Protein AF-A0A1E2SMH6-F1 (afdb_monomer_lite)

Radius of gyration: 18.14 Å; chains: 1; bounding box: 52×34×49 Å

Foldseek 3Di:
DPPPDLLVVLLCQQQAKDWDWDFDADPVRHTDDTDIDTGGGLLVVLVCLLPPDPDDDDDDPDDPVLSVQLSVLSVVLNVQQQVVLQVLCVVLVHHDDSGNNVSNVNSVVSLVVDPPHDCPVVSVLSVLSSVLSVVSVVVSVDDPDDDRPRSDRPHDDDD

Secondary structure (DSSP, 8-state):
-----HHHHHHHHHHS-EEEEEEEE-TTS-EEEEEEEEEPPHHHHHHHHHS--S---------HHHHHHHHHHHHHHHHHHHHHHHHHHHHTT----S-HHHHHHHHHHHHTT-TT---HHHHHHHHHHHHHHHHHHHHHHH--SS------PPP----

Organism: Leifsonia xyli subsp. xyli (NCBI:txid59736)

pLDDT: mean 74.11, std 18.6, range [33.12, 96.44]

Structure (mmCIF, N/CA/C/O backbone):
data_AF-A0A1E2SMH6-F1
#
_entry.id   AF-A0A1E2SMH6-F1
#
loop_
_atom_site.group_PDB
_atom_site.id
_atom_site.type_symbol
_atom_site.label_atom_id
_atom_site.label_alt_id
_atom_site.label_comp_id
_atom_site.label_asym_id
_atom_site.label_entity_id
_atom_site.label_seq_id
_atom_site.pdbx_PDB_ins_code
_atom_site.Cartn_x
_atom_site.Cartn_y
_atom_site.Cartn_z
_atom_site.occupancy
_atom_site.B_iso_or_equiv
_atom_site.auth_seq_id
_atom_site.auth_comp_id
_a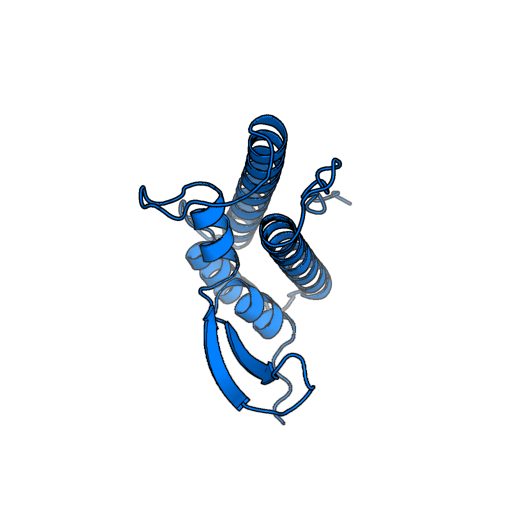tom_site.auth_asym_id
_atom_site.auth_atom_id
_atom_site.pdbx_PDB_model_num
ATOM 1 N N . MET A 1 1 ? -14.191 -18.943 -13.166 1.00 36.69 1 MET A N 1
ATOM 2 C CA . MET A 1 1 ? -13.639 -17.959 -12.214 1.00 36.69 1 MET A CA 1
ATOM 3 C C . MET A 1 1 ? -12.310 -17.543 -12.802 1.00 36.69 1 MET A C 1
ATOM 5 O O . MET A 1 1 ? -11.471 -18.412 -12.974 1.00 36.69 1 MET A O 1
ATOM 9 N N . THR A 1 2 ? -12.174 -16.308 -13.279 1.00 45.12 2 THR A N 1
ATOM 10 C CA . THR A 1 2 ? -10.888 -15.822 -13.796 1.00 45.12 2 THR A CA 1
ATOM 11 C C . THR A 1 2 ? -9.926 -15.768 -12.621 1.00 45.12 2 THR A C 1
ATOM 13 O O . THR A 1 2 ? -10.195 -15.057 -11.656 1.00 45.12 2 THR A O 1
ATOM 16 N N . GLU A 1 3 ? -8.883 -16.589 -12.664 1.00 55.09 3 GLU A N 1
ATOM 17 C CA . GLU A 1 3 ? -7.825 -16.603 -11.662 1.00 55.09 3 GLU A CA 1
ATOM 18 C C . GLU A 1 3 ? -7.140 -15.232 -11.716 1.00 55.09 3 GLU A C 1
ATOM 20 O O . GLU A 1 3 ? -6.476 -14.891 -12.693 1.00 55.09 3 GLU A O 1
ATOM 25 N N . THR A 1 4 ? -7.446 -14.370 -10.747 1.00 74.00 4 THR A N 1
ATOM 26 C CA . THR A 1 4 ? -6.831 -13.046 -10.649 1.00 74.00 4 THR A CA 1
ATOM 27 C C . THR A 1 4 ? -5.341 -13.241 -10.402 1.00 74.00 4 THR A C 1
ATOM 29 O O . THR A 1 4 ? -4.978 -13.979 -9.488 1.00 74.00 4 THR A O 1
ATOM 32 N N . ASP A 1 5 ? -4.501 -12.573 -11.197 1.00 88.00 5 ASP A N 1
ATOM 33 C CA . ASP A 1 5 ? -3.047 -12.534 -11.009 1.00 88.00 5 ASP A CA 1
ATOM 34 C C . ASP A 1 5 ? -2.717 -12.307 -9.511 1.00 88.00 5 ASP A C 1
ATOM 36 O O . ASP A 1 5 ? -3.256 -11.371 -8.899 1.00 88.00 5 ASP A O 1
ATOM 40 N N . PRO A 1 6 ? -1.905 -13.181 -8.883 1.00 88.62 6 PRO A N 1
ATOM 41 C CA . PRO A 1 6 ? -1.713 -13.186 -7.433 1.00 88.62 6 PRO A CA 1
ATOM 42 C C . PRO A 1 6 ? -1.066 -11.894 -6.925 1.00 88.62 6 PRO A C 1
ATOM 44 O O . PRO A 1 6 ? -1.400 -11.422 -5.833 1.00 88.62 6 PRO A O 1
ATOM 47 N N . LEU A 1 7 ? -0.193 -11.277 -7.726 1.00 89.75 7 LEU A N 1
ATOM 48 C CA . LEU A 1 7 ? 0.412 -9.992 -7.406 1.00 89.75 7 LEU A CA 1
ATOM 49 C C . LEU A 1 7 ? -0.636 -8.882 -7.429 1.00 89.75 7 LEU A C 1
ATOM 51 O O . LEU A 1 7 ? -0.707 -8.081 -6.491 1.00 89.75 7 LEU A O 1
ATOM 55 N N . LEU A 1 8 ? -1.492 -8.858 -8.453 1.00 90.00 8 LEU A N 1
ATOM 56 C CA . LEU A 1 8 ? -2.585 -7.893 -8.519 1.00 90.00 8 LEU A CA 1
ATOM 57 C C . LEU A 1 8 ? -3.529 -8.049 -7.319 1.00 90.00 8 LEU A C 1
ATOM 59 O O . LEU A 1 8 ? -3.847 -7.057 -6.667 1.00 90.00 8 LEU A O 1
ATOM 63 N N . ALA A 1 9 ? -3.912 -9.276 -6.957 1.00 89.75 9 ALA A N 1
ATOM 64 C CA . ALA A 1 9 ? -4.752 -9.533 -5.786 1.00 89.75 9 ALA A CA 1
ATOM 65 C C . ALA A 1 9 ? -4.111 -9.031 -4.471 1.00 89.75 9 ALA A C 1
ATOM 67 O O . ALA A 1 9 ? -4.789 -8.440 -3.618 1.00 89.75 9 ALA A O 1
ATOM 68 N N . ALA A 1 10 ? -2.796 -9.208 -4.311 1.00 90.31 10 ALA A N 1
ATOM 69 C CA . ALA A 1 10 ? -2.055 -8.721 -3.149 1.00 90.31 10 ALA A CA 1
ATOM 70 C C . ALA A 1 10 ? -1.985 -7.180 -3.101 1.00 90.31 10 ALA A C 1
ATOM 72 O O . ALA A 1 10 ? -2.187 -6.581 -2.040 1.00 90.31 10 ALA A O 1
ATOM 73 N N . ILE A 1 11 ? -1.772 -6.520 -4.244 1.00 91.50 11 ILE A N 1
ATOM 74 C CA . ILE A 1 11 ? -1.790 -5.051 -4.351 1.00 91.50 11 ILE A CA 1
ATOM 75 C C . ILE A 1 11 ? -3.183 -4.507 -4.038 1.00 91.50 11 ILE A C 1
ATOM 77 O O . ILE A 1 11 ? -3.325 -3.546 -3.275 1.00 91.50 11 ILE A O 1
ATOM 81 N N . GLU A 1 12 ? -4.225 -5.116 -4.599 1.00 89.81 12 GLU A N 1
ATOM 82 C CA . GLU A 1 12 ? -5.612 -4.712 -4.381 1.00 89.81 12 GLU A CA 1
ATOM 83 C C . GLU A 1 12 ? -6.002 -4.807 -2.908 1.00 89.81 12 GLU A C 1
ATOM 85 O O . GLU A 1 12 ? -6.613 -3.881 -2.380 1.00 89.81 12 GLU A O 1
ATOM 90 N N . THR A 1 13 ? -5.546 -5.849 -2.212 1.00 88.44 13 THR A N 1
ATOM 91 C CA . THR A 1 13 ? -5.757 -6.010 -0.766 1.00 88.44 13 THR A CA 1
ATOM 92 C C . THR A 1 13 ? -5.256 -4.805 0.045 1.00 88.44 13 THR A C 1
ATOM 94 O O . THR A 1 13 ? -5.842 -4.457 1.070 1.00 88.44 13 THR A O 1
ATOM 97 N N . LEU A 1 14 ? -4.179 -4.149 -0.398 1.00 87.88 14 LEU A N 1
ATOM 98 C CA . LEU A 1 14 ? -3.581 -3.000 0.289 1.00 87.88 14 LEU A CA 1
ATOM 99 C C . LEU A 1 14 ? -4.128 -1.643 -0.180 1.00 87.88 14 LEU A C 1
ATOM 101 O O . LEU A 1 14 ? -4.066 -0.662 0.572 1.00 87.88 14 LEU A O 1
ATOM 105 N N . THR A 1 15 ? -4.635 -1.569 -1.413 1.00 88.38 15 THR A N 1
ATOM 106 C CA . THR A 1 15 ? -4.931 -0.306 -2.114 1.00 88.38 15 THR A CA 1
ATOM 107 C C . THR A 1 15 ? -6.411 -0.054 -2.367 1.00 88.38 15 THR A C 1
ATOM 109 O O . THR A 1 15 ? -6.787 1.109 -2.531 1.00 88.38 15 THR A O 1
ATOM 112 N N . LYS A 1 16 ? -7.252 -1.092 -2.368 1.00 84.50 16 LYS A N 1
ATOM 113 C CA . LYS A 1 16 ? -8.700 -0.972 -2.557 1.00 84.50 16 LYS A CA 1
ATOM 114 C C . LYS A 1 16 ? -9.446 -0.992 -1.219 1.00 84.50 16 LYS A C 1
ATOM 116 O O . LYS A 1 16 ? -8.957 -1.582 -0.253 1.00 84.50 16 LYS A O 1
ATOM 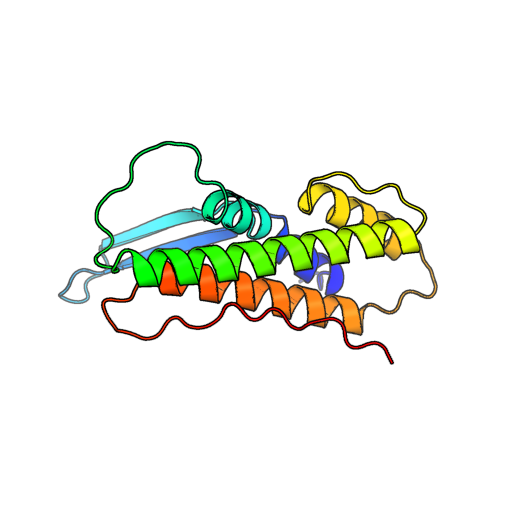121 N N . PRO A 1 17 ? -10.612 -0.327 -1.140 1.00 79.12 17 PRO A N 1
ATOM 122 C CA . PRO A 1 17 ? -11.509 -0.488 -0.007 1.00 79.12 17 PRO A CA 1
ATOM 123 C C . PRO A 1 17 ? -12.006 -1.937 0.080 1.00 79.12 17 PRO A C 1
ATOM 125 O O . PRO A 1 17 ? -12.169 -2.611 -0.940 1.00 79.12 17 PRO A O 1
ATOM 128 N N . VAL A 1 18 ? -12.233 -2.409 1.304 1.00 75.81 18 VAL A N 1
ATOM 129 C CA . VAL A 1 18 ? -12.757 -3.752 1.588 1.00 75.81 18 VAL A CA 1
ATOM 130 C C . VAL A 1 18 ? -14.194 -3.609 2.061 1.00 75.81 18 VAL A C 1
ATOM 132 O O . VAL A 1 18 ? -14.477 -2.796 2.936 1.00 75.81 18 VAL A O 1
ATOM 135 N N . VAL A 1 19 ? -15.099 -4.393 1.484 1.00 72.19 19 VAL A N 1
ATOM 136 C CA . VAL A 1 19 ? -16.505 -4.427 1.888 1.00 72.19 19 VAL A CA 1
ATOM 137 C C . VAL A 1 19 ? -16.729 -5.671 2.737 1.00 72.19 19 VAL A C 1
ATOM 139 O O . VAL A 1 19 ? -16.614 -6.785 2.230 1.00 72.19 19 VAL A O 1
ATOM 142 N N . ASP A 1 20 ? -17.062 -5.477 4.010 1.00 66.81 20 ASP A N 1
ATOM 143 C CA . ASP A 1 20 ? -17.375 -6.553 4.946 1.00 66.81 20 ASP A CA 1
ATOM 144 C C . ASP A 1 20 ? -18.879 -6.610 5.227 1.00 66.81 20 ASP A C 1
ATOM 146 O O . ASP A 1 20 ? -19.553 -5.592 5.403 1.00 66.81 20 ASP A O 1
ATOM 150 N N . HIS A 1 21 ? -19.423 -7.823 5.302 1.00 68.56 21 HIS A N 1
ATOM 151 C CA . HIS A 1 21 ? -20.810 -8.057 5.698 1.00 68.56 21 HIS A CA 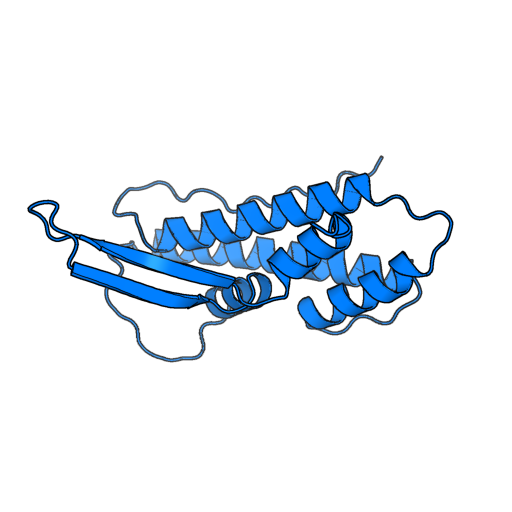1
ATOM 152 C C . HIS A 1 21 ? -20.849 -8.550 7.143 1.00 68.56 21 HIS A C 1
ATOM 154 O O . HIS A 1 21 ? -20.640 -9.729 7.430 1.00 68.56 21 HIS A O 1
ATOM 160 N N . ILE A 1 22 ? -21.134 -7.639 8.068 1.00 69.12 22 ILE A N 1
ATOM 161 C CA . ILE A 1 22 ? -21.223 -7.944 9.491 1.00 69.12 22 ILE A CA 1
ATOM 162 C C . ILE A 1 22 ? -22.636 -8.417 9.792 1.00 69.12 22 ILE A C 1
ATOM 164 O O . ILE A 1 22 ? -23.610 -7.667 9.706 1.00 69.12 22 ILE A O 1
ATOM 168 N N . ALA A 1 23 ? -22.753 -9.685 10.156 1.00 68.62 23 ALA A N 1
ATOM 169 C CA . ALA A 1 23 ? -24.029 -10.276 10.495 1.00 68.62 23 ALA A CA 1
ATOM 170 C C . ALA A 1 23 ? -24.290 -10.115 12.003 1.00 68.62 23 ALA A C 1
ATOM 172 O O . ALA A 1 23 ? -23.617 -10.715 12.839 1.00 68.62 23 ALA A O 1
ATOM 173 N N . GLN A 1 24 ? -25.260 -9.270 12.354 1.00 62.22 24 GLN A N 1
ATOM 174 C CA . GLN A 1 24 ? -25.592 -8.959 13.740 1.00 62.22 24 GLN A CA 1
ATOM 175 C C . GLN A 1 24 ? -26.515 -10.038 14.318 1.00 62.22 24 GLN A C 1
ATOM 177 O O . GLN A 1 24 ? -27.591 -10.320 13.775 1.00 62.22 24 GLN A O 1
ATOM 182 N N . ARG A 1 25 ? -26.100 -10.630 15.442 1.00 70.75 25 ARG A N 1
ATOM 183 C CA . ARG A 1 25 ? -26.916 -11.534 16.262 1.00 70.75 25 ARG A CA 1
ATOM 184 C C . ARG A 1 25 ? -27.247 -10.864 17.596 1.00 70.75 25 ARG A C 1
ATOM 186 O O . ARG A 1 25 ? -26.454 -10.071 18.094 1.00 70.75 25 ARG A O 1
ATOM 193 N N . THR A 1 26 ? -28.414 -11.162 18.160 1.00 67.56 26 THR A N 1
ATOM 194 C CA . THR A 1 26 ? -28.736 -10.827 19.557 1.00 67.56 26 THR A CA 1
ATOM 195 C C . THR A 1 26 ? -27.888 -11.666 20.518 1.00 67.56 26 THR A C 1
ATOM 197 O O . THR A 1 26 ? -27.409 -12.734 20.134 1.00 67.56 26 THR A O 1
ATOM 200 N N . ASP A 1 27 ? -27.802 -11.267 21.793 1.00 65.69 27 ASP A N 1
ATOM 201 C CA . ASP A 1 27 ? -27.229 -12.103 22.869 1.00 65.69 27 ASP A CA 1
ATOM 202 C C . ASP A 1 27 ? -27.922 -13.472 23.007 1.00 65.69 27 ASP A C 1
ATOM 204 O O . ASP A 1 27 ? -27.328 -14.445 23.458 1.00 65.69 27 ASP A O 1
ATOM 208 N N . SER A 1 28 ? -29.175 -13.581 22.555 1.00 70.69 28 SER A N 1
ATOM 209 C CA . SER A 1 28 ? -29.924 -14.841 22.475 1.00 70.69 28 SER A CA 1
ATOM 210 C C . SER A 1 28 ? -29.626 -15.678 21.219 1.00 70.69 28 SER A C 1
ATOM 212 O O . SER A 1 28 ? -30.287 -16.686 20.980 1.00 70.69 28 SER A O 1
ATOM 214 N N . GLY A 1 29 ? -28.665 -15.262 20.387 1.00 64.12 29 GLY A N 1
ATOM 215 C CA . GLY A 1 29 ? -28.245 -15.970 19.175 1.00 64.12 29 GLY A CA 1
ATOM 216 C C . GLY A 1 29 ? -29.163 -15.791 17.960 1.00 64.12 29 GLY A C 1
ATOM 217 O O . GLY A 1 29 ? -28.909 -16.389 16.914 1.00 64.12 29 GLY A O 1
ATOM 218 N N . LYS A 1 30 ? -30.209 -14.960 18.052 1.00 67.62 30 LYS A N 1
ATOM 219 C CA . LYS A 1 30 ? -31.142 -14.704 16.948 1.00 67.62 30 LYS A CA 1
ATOM 220 C C . LYS A 1 30 ? -30.523 -13.728 15.951 1.00 67.62 30 LYS A C 1
ATOM 222 O O . LYS A 1 30 ? -30.035 -12.664 16.325 1.00 67.62 30 LYS A O 1
ATOM 227 N N . TRP A 1 31 ? -30.574 -14.071 14.668 1.00 61.12 31 TRP A N 1
ATOM 228 C CA . TRP A 1 31 ? -30.165 -13.176 13.589 1.00 61.12 31 TRP A CA 1
ATOM 229 C C . TRP A 1 31 ? -31.054 -11.927 13.544 1.00 61.12 31 TRP A C 1
ATOM 231 O O . TRP A 1 31 ? -32.279 -12.045 13.502 1.00 61.12 31 TRP A O 1
ATOM 241 N N . ILE A 1 32 ? -30.433 -10.745 13.556 1.00 68.69 32 ILE A N 1
ATOM 242 C CA . ILE A 1 32 ? -31.129 -9.453 13.487 1.00 68.69 32 ILE A CA 1
ATOM 243 C C . ILE A 1 32 ? -31.077 -8.919 12.059 1.00 68.69 32 ILE A C 1
ATOM 245 O O . ILE A 1 32 ? -32.114 -8.744 11.423 1.00 68.69 32 ILE A O 1
ATOM 249 N N . LYS A 1 33 ? -29.866 -8.645 11.556 1.00 65.19 33 LYS A N 1
ATOM 250 C CA . LYS A 1 33 ? -29.638 -8.039 10.241 1.00 65.19 33 LYS A CA 1
ATOM 251 C C . LYS A 1 33 ? -28.168 -8.164 9.836 1.00 65.19 33 LYS A C 1
ATOM 25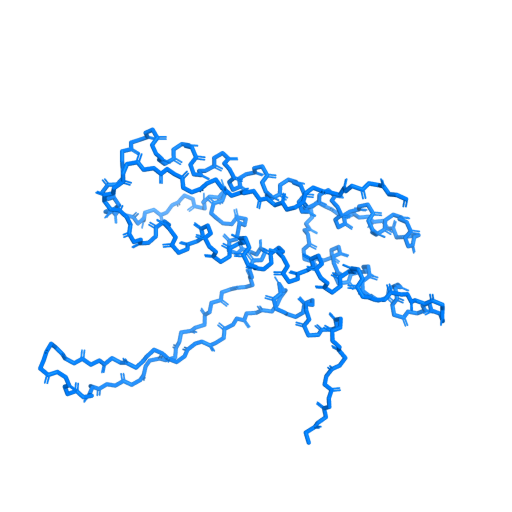3 O O . LYS A 1 33 ? -27.288 -8.129 10.692 1.00 65.19 33 LYS A O 1
ATOM 258 N N . ALA A 1 34 ? -27.901 -8.291 8.538 1.00 64.69 34 ALA A N 1
ATOM 259 C CA . ALA A 1 34 ? -26.562 -8.112 7.985 1.00 64.69 34 ALA A CA 1
ATOM 260 C C . ALA A 1 34 ? -26.356 -6.640 7.601 1.00 64.69 34 ALA A C 1
ATOM 262 O O . ALA A 1 34 ? -27.181 -6.059 6.893 1.00 64.69 34 ALA A O 1
ATOM 263 N N . HIS A 1 35 ? -25.271 -6.044 8.086 1.00 66.44 35 HIS A N 1
ATOM 264 C CA . HIS A 1 35 ? -24.837 -4.695 7.747 1.00 66.44 35 HIS A CA 1
ATOM 265 C C . HIS A 1 35 ? -23.607 -4.776 6.850 1.00 66.44 35 HIS A C 1
ATOM 267 O O . HIS A 1 35 ? -22.637 -5.452 7.180 1.00 66.44 35 HIS A O 1
ATOM 273 N N . THR A 1 36 ? -23.651 -4.083 5.719 1.00 69.75 36 THR A N 1
ATOM 274 C CA . THR A 1 36 ? -22.489 -3.918 4.846 1.00 69.75 36 THR A CA 1
ATOM 275 C C . THR A 1 36 ? -21.686 -2.722 5.338 1.00 69.75 36 THR A C 1
ATOM 277 O O . THR A 1 36 ? -22.228 -1.620 5.422 1.00 69.75 36 THR A O 1
ATOM 280 N N . VAL A 1 37 ? -20.420 -2.939 5.675 1.00 71.31 37 VAL A N 1
ATOM 281 C CA . VAL A 1 37 ? -19.481 -1.903 6.102 1.00 71.31 37 VAL A CA 1
ATOM 282 C C . VAL A 1 37 ? -18.376 -1.811 5.061 1.00 71.31 37 VAL A C 1
ATOM 284 O O . VAL A 1 37 ? -17.727 -2.802 4.744 1.00 71.31 37 VAL A O 1
ATOM 287 N N . GLU A 1 38 ? -18.176 -0.618 4.509 1.00 73.31 38 GLU A N 1
ATOM 288 C CA . GLU A 1 38 ? -17.048 -0.340 3.626 1.00 73.31 38 GLU A CA 1
ATOM 289 C C . GLU A 1 38 ? -15.892 0.224 4.454 1.00 73.31 38 GLU A C 1
ATOM 291 O O . GLU A 1 38 ? -16.006 1.271 5.095 1.00 73.31 38 GLU A O 1
ATOM 296 N N . HIS A 1 39 ? -14.770 -0.482 4.442 1.00 73.44 39 HIS A N 1
ATOM 297 C CA . HIS A 1 39 ? -13.531 -0.068 5.073 1.00 73.44 39 HIS A CA 1
ATOM 298 C C . HIS A 1 39 ? -12.609 0.581 4.031 1.00 73.44 39 HIS A C 1
ATOM 300 O O . HIS A 1 39 ? -12.433 0.028 2.942 1.00 73.44 39 HIS A O 1
ATOM 306 N N . PRO A 1 40 ? -11.966 1.725 4.339 1.00 78.25 40 PRO A N 1
ATOM 307 C CA . PRO A 1 40 ? -11.017 2.343 3.418 1.00 78.25 40 PRO A CA 1
ATOM 308 C C . PRO A 1 40 ? -9.808 1.421 3.157 1.00 78.25 40 PRO A C 1
ATOM 310 O O . PRO A 1 40 ? -9.580 0.483 3.918 1.00 78.25 40 PRO A O 1
ATOM 313 N N . PRO A 1 41 ? -8.988 1.676 2.122 1.00 85.38 41 PRO A N 1
ATOM 314 C CA . PRO A 1 41 ? -7.783 0.886 1.851 1.00 85.38 41 PRO A CA 1
ATOM 315 C C . PRO A 1 41 ? -6.876 0.711 3.073 1.00 85.38 41 PRO A C 1
ATOM 317 O O . PRO A 1 41 ? -6.700 1.659 3.841 1.00 85.38 41 PRO A O 1
ATOM 320 N N . LEU A 1 42 ? -6.232 -0.451 3.230 1.00 83.75 42 LEU A N 1
ATOM 321 C CA . LEU A 1 42 ? -5.388 -0.742 4.402 1.00 83.75 42 LEU A CA 1
ATOM 322 C C . LEU A 1 42 ? -4.268 0.292 4.600 1.00 83.75 42 LEU A C 1
ATOM 324 O O . LEU A 1 42 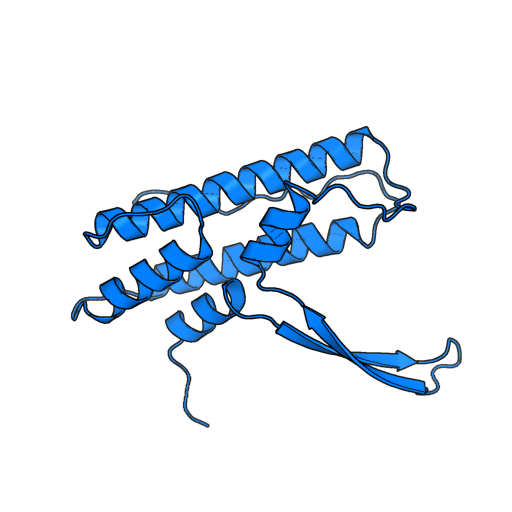? -4.044 0.757 5.715 1.00 83.75 42 LEU A O 1
ATOM 328 N N . LEU A 1 43 ? -3.609 0.725 3.520 1.00 85.06 43 LEU A N 1
ATOM 329 C CA . LEU A 1 43 ? -2.578 1.769 3.598 1.00 85.06 43 LEU A CA 1
ATOM 330 C C . LEU A 1 43 ? -3.144 3.140 4.010 1.00 85.06 43 LEU A C 1
ATOM 332 O O . LEU A 1 43 ? -2.431 3.952 4.603 1.00 85.06 43 LEU A O 1
ATOM 336 N N . LYS A 1 44 ? -4.424 3.406 3.717 1.00 84.50 44 LYS A N 1
ATOM 337 C CA . LYS A 1 44 ? -5.125 4.616 4.165 1.00 84.50 44 LYS A CA 1
ATOM 338 C C . LYS A 1 44 ? -5.508 4.506 5.644 1.00 84.50 44 LYS A C 1
ATOM 340 O O . LYS A 1 44 ? -5.196 5.431 6.386 1.00 84.50 44 LYS A O 1
ATOM 345 N N . GLN A 1 45 ? -6.064 3.369 6.073 1.00 79.88 45 GLN A N 1
ATOM 346 C CA . GLN A 1 45 ? -6.353 3.084 7.488 1.00 79.88 45 GLN A CA 1
ATOM 347 C C . GLN A 1 45 ? -5.101 3.251 8.356 1.00 79.88 45 GLN A C 1
ATOM 349 O O . GLN A 1 45 ? -5.132 3.917 9.386 1.00 79.88 45 GLN A O 1
ATOM 354 N N . MET A 1 46 ? -3.971 2.701 7.904 1.00 82.00 46 MET A N 1
ATOM 355 C CA . MET A 1 46 ? -2.693 2.814 8.601 1.00 82.00 46 MET A CA 1
ATOM 356 C C . MET A 1 46 ? -2.237 4.272 8.729 1.00 82.00 46 MET A C 1
ATOM 358 O O . MET A 1 46 ? -1.811 4.699 9.798 1.00 82.00 46 MET A O 1
ATOM 362 N N . ARG A 1 47 ? -2.360 5.064 7.657 1.00 81.12 47 ARG A N 1
ATOM 363 C CA . ARG A 1 47 ? -2.019 6.491 7.687 1.00 81.12 47 ARG A CA 1
ATOM 364 C C . ARG A 1 47 ? -2.909 7.274 8.650 1.00 81.12 47 ARG A C 1
ATOM 366 O O . ARG A 1 47 ? -2.393 8.106 9.386 1.00 81.12 47 ARG A O 1
ATOM 373 N N . GLU A 1 48 ? -4.216 7.037 8.620 1.00 76.62 48 GLU A N 1
ATOM 374 C CA . GLU A 1 48 ? -5.186 7.693 9.509 1.00 76.62 48 GLU A CA 1
ATOM 375 C C . GLU A 1 48 ? -4.952 7.314 10.972 1.00 76.62 48 GLU A C 1
ATOM 377 O O . GLU A 1 48 ? -5.133 8.134 11.864 1.00 76.62 48 GLU A O 1
ATOM 382 N N . ALA A 1 49 ? -4.481 6.097 11.227 1.00 72.19 49 ALA A N 1
ATOM 383 C CA . ALA A 1 49 ? -4.157 5.656 12.570 1.00 72.19 49 ALA A CA 1
ATOM 384 C C . ALA A 1 49 ? -2.849 6.260 13.124 1.00 72.19 49 ALA A C 1
ATOM 386 O O . ALA A 1 49 ? -2.732 6.370 14.346 1.00 72.19 49 ALA A O 1
ATOM 387 N N . VAL A 1 50 ? -1.914 6.668 12.251 1.00 74.56 50 VAL A N 1
ATOM 388 C CA . VAL A 1 50 ? -0.664 7.382 12.597 1.00 74.56 50 VAL A CA 1
ATOM 389 C C . VAL A 1 50 ? -0.871 8.897 12.688 1.00 74.56 50 VAL A C 1
ATOM 391 O O . VAL A 1 50 ? -0.362 9.542 13.601 1.00 74.56 50 VAL A O 1
ATOM 394 N N . TRP A 1 51 ? -1.624 9.472 11.751 1.00 75.88 51 TRP A N 1
ATOM 395 C CA . TRP A 1 51 ? -2.006 10.884 11.732 1.00 75.88 51 TRP A CA 1
ATOM 396 C C . TRP A 1 51 ? -3.530 11.001 11.751 1.00 75.88 51 TRP A C 1
ATOM 398 O O . TRP A 1 51 ? -4.137 11.222 10.695 1.00 75.88 51 TRP A O 1
ATOM 408 N N . PRO A 1 52 ? -4.161 10.856 12.929 1.00 62.34 52 PRO A N 1
ATOM 409 C CA . PRO A 1 52 ? -5.595 11.044 13.046 1.00 62.34 52 PRO A CA 1
ATOM 410 C C . PRO A 1 52 ? -5.946 12.477 12.649 1.00 62.34 52 PRO A C 1
ATOM 412 O O . PRO A 1 52 ? -5.357 13.440 13.140 1.00 62.34 52 PRO A O 1
ATOM 415 N N . SER A 1 53 ? -6.906 12.623 11.735 1.00 50.19 53 SER A N 1
ATOM 416 C CA . SER A 1 53 ? -7.504 13.932 11.475 1.00 50.19 53 SER A CA 1
ATOM 417 C C . SER A 1 53 ? -8.267 14.322 12.735 1.00 50.19 53 SER A C 1
ATOM 419 O O . SER A 1 53 ? -9.105 13.557 13.199 1.00 50.19 53 SER A O 1
ATOM 421 N N . THR A 1 54 ? -7.911 15.453 13.338 1.00 47.94 54 THR A N 1
ATOM 422 C CA . THR A 1 54 ? -8.418 15.928 14.630 1.00 47.94 54 THR A CA 1
ATOM 423 C C . THR A 1 54 ? -9.947 15.834 14.690 1.00 47.94 54 THR A C 1
ATOM 425 O O . THR A 1 54 ? -10.640 16.640 14.075 1.00 47.94 54 THR A O 1
ATOM 428 N N . GLY A 1 55 ? -10.479 14.830 15.391 1.00 42.47 55 GLY A N 1
ATOM 429 C CA . GLY A 1 55 ? -11.911 14.538 15.355 1.00 42.47 55 GLY A CA 1
ATOM 430 C C . GLY A 1 55 ? -12.299 13.306 16.162 1.00 42.47 55 GLY A C 1
ATOM 431 O O . GLY A 1 55 ? -12.559 12.259 15.597 1.00 42.47 55 GLY A O 1
ATOM 432 N N . ASN A 1 56 ? -12.301 13.464 17.486 1.00 46.03 56 ASN A N 1
ATOM 433 C CA . ASN A 1 56 ? -13.294 12.915 18.410 1.00 46.03 56 ASN A CA 1
ATOM 434 C C . ASN A 1 56 ? -13.865 11.509 18.116 1.00 46.03 56 ASN A C 1
ATOM 436 O O . ASN A 1 56 ? -14.970 11.411 17.604 1.00 46.03 56 ASN A O 1
ATOM 440 N N . ASP A 1 57 ? -13.190 10.462 18.593 1.00 42.69 57 ASP A N 1
ATOM 441 C CA . ASP A 1 57 ? -13.872 9.257 19.079 1.00 42.69 57 ASP A CA 1
ATOM 442 C C . ASP A 1 57 ? -13.224 8.826 20.396 1.00 42.69 57 ASP A C 1
ATOM 444 O O . ASP A 1 57 ? -12.114 8.290 20.468 1.00 42.69 57 ASP A O 1
ATOM 448 N N . GLY A 1 58 ? -13.912 9.200 21.473 1.00 48.69 58 GLY A N 1
ATOM 449 C CA . GLY A 1 58 ? -13.582 8.822 22.832 1.00 48.69 58 GLY A CA 1
ATOM 450 C C . GLY A 1 58 ? -13.898 7.354 23.115 1.00 48.69 58 GLY A C 1
ATOM 451 O O . GLY A 1 58 ? -14.647 6.696 22.400 1.00 48.69 58 GLY A O 1
ATOM 452 N N . ASN A 1 59 ? -13.370 6.904 24.254 1.00 39.47 59 ASN A N 1
ATOM 453 C CA . ASN A 1 59 ? -13.682 5.654 24.955 1.00 39.47 59 ASN A CA 1
ATOM 454 C C . ASN A 1 59 ? -12.830 4.394 24.692 1.00 39.47 59 ASN A C 1
ATOM 456 O O . ASN A 1 59 ? -13.300 3.280 24.918 1.00 39.47 59 ASN A O 1
ATOM 460 N N . SER A 1 60 ? -11.536 4.537 24.387 1.00 45.88 60 SER A N 1
ATOM 461 C CA . SER A 1 60 ? -10.583 3.423 24.554 1.00 45.88 60 SER A CA 1
ATOM 462 C C . SER A 1 60 ? -10.002 3.384 25.973 1.00 45.88 60 SER A C 1
ATOM 464 O O . SER A 1 60 ? -9.342 4.325 26.413 1.00 45.88 60 SER A O 1
ATOM 466 N N . LYS A 1 61 ? -10.216 2.264 26.679 1.00 45.78 61 LYS A N 1
ATOM 467 C CA . LYS A 1 61 ? -9.732 1.966 28.047 1.00 45.78 61 LYS A CA 1
ATOM 468 C C . LYS A 1 61 ? -8.210 1.750 28.159 1.00 45.78 61 LYS A C 1
ATOM 470 O O . LYS A 1 61 ? -7.733 1.330 29.207 1.00 45.78 61 LYS A O 1
ATOM 475 N N . SER A 1 62 ? -7.448 2.014 27.102 1.00 52.00 62 SER A N 1
ATOM 476 C CA . SER A 1 62 ? -5.997 1.815 27.079 1.00 52.00 62 SER A CA 1
ATOM 477 C C . SER A 1 62 ? -5.272 2.949 27.802 1.00 52.00 62 SER A C 1
ATOM 479 O O . SER A 1 62 ? -5.586 4.137 27.605 1.00 52.00 62 SER A O 1
ATOM 481 N N . SER A 1 63 ? -4.273 2.595 28.611 1.00 51.56 63 SER A N 1
ATOM 482 C CA . SER A 1 63 ? -3.438 3.576 29.301 1.00 51.56 63 SER A CA 1
ATOM 483 C C . SER A 1 63 ? -2.723 4.486 28.284 1.00 51.56 63 SER A C 1
ATOM 485 O O . SER A 1 63 ? -2.467 4.077 27.145 1.00 51.56 63 SER A O 1
ATOM 487 N N . PRO A 1 64 ? -2.394 5.738 28.648 1.00 57.31 64 PRO A N 1
ATOM 488 C CA . PRO A 1 64 ? -1.664 6.646 27.761 1.00 57.31 64 PRO A CA 1
ATOM 489 C C . PRO A 1 64 ? -0.345 6.055 27.234 1.00 57.31 64 PRO A C 1
ATOM 491 O O . PRO A 1 64 ? 0.035 6.309 26.094 1.00 57.31 64 PRO A O 1
ATOM 494 N N . GLN A 1 65 ? 0.324 5.228 28.043 1.00 49.31 65 GLN A N 1
ATOM 495 C CA . GLN A 1 65 ? 1.590 4.587 27.693 1.00 49.31 65 GLN A CA 1
ATOM 496 C C . GLN A 1 65 ? 1.417 3.472 26.649 1.00 49.31 65 GLN A C 1
ATOM 498 O O . GLN A 1 65 ? 2.196 3.397 25.701 1.00 49.31 65 GLN A O 1
ATOM 503 N N . GLU A 1 66 ? 0.376 2.642 26.767 1.00 53.72 66 GLU A N 1
ATOM 504 C CA . GLU A 1 66 ? 0.058 1.605 25.772 1.00 53.72 66 GLU A CA 1
ATOM 505 C C . GLU A 1 66 ? -0.339 2.212 24.425 1.00 53.72 66 GLU A C 1
ATOM 507 O O . GLU A 1 66 ? 0.093 1.722 23.381 1.00 53.72 66 GLU A O 1
ATOM 512 N N . ARG A 1 67 ? -1.101 3.316 24.444 1.00 58.59 67 ARG A N 1
ATOM 513 C CA . ARG A 1 67 ? -1.426 4.080 23.230 1.00 58.59 67 ARG A CA 1
ATOM 514 C C . ARG A 1 67 ? -0.168 4.612 22.553 1.00 58.59 67 ARG A C 1
ATOM 516 O O . ARG A 1 67 ? 0.041 4.331 21.379 1.00 58.59 67 ARG A O 1
ATOM 523 N N . ALA A 1 68 ? 0.720 5.261 23.307 1.00 56.59 68 ALA A N 1
ATOM 524 C CA . ALA A 1 68 ? 1.973 5.783 22.766 1.00 56.59 68 ALA A CA 1
ATOM 525 C C . ALA A 1 68 ? 2.859 4.689 22.135 1.00 56.59 68 ALA A C 1
ATOM 527 O O . ALA A 1 68 ? 3.478 4.913 21.096 1.00 56.59 68 ALA A O 1
ATOM 528 N N . LEU A 1 69 ? 2.928 3.492 22.730 1.00 56.97 69 LEU A N 1
ATOM 529 C CA . LEU A 1 69 ? 3.701 2.373 22.176 1.00 56.97 69 LEU A CA 1
ATOM 530 C C . LEU A 1 69 ? 3.066 1.785 20.907 1.00 56.97 69 LEU A C 1
ATOM 532 O O . LEU A 1 69 ? 3.782 1.529 19.935 1.00 56.97 69 LEU A O 1
ATOM 536 N N . ALA A 1 70 ? 1.743 1.600 20.893 1.00 61.16 70 ALA A N 1
ATOM 537 C CA . ALA A 1 70 ? 1.018 1.142 19.710 1.00 61.16 70 ALA A CA 1
ATOM 538 C C . ALA A 1 70 ? 1.179 2.136 18.547 1.00 61.16 70 ALA A C 1
ATOM 540 O O . ALA A 1 70 ? 1.532 1.730 17.437 1.00 61.16 70 ALA A O 1
ATOM 541 N N . ASP A 1 71 ? 1.037 3.432 18.829 1.00 65.25 71 ASP A N 1
ATOM 542 C CA . ASP A 1 71 ? 1.173 4.511 17.849 1.00 65.25 71 ASP A CA 1
ATOM 543 C C . ASP A 1 71 ? 2.597 4.581 17.278 1.00 65.25 71 ASP A C 1
ATOM 545 O O . ASP A 1 71 ? 2.769 4.663 16.062 1.00 65.25 71 ASP A O 1
ATOM 549 N N . ASN A 1 72 ? 3.629 4.433 18.118 1.00 70.94 72 ASN A N 1
ATOM 550 C CA . ASN A 1 72 ? 5.025 4.371 17.667 1.00 70.94 72 ASN A CA 1
ATOM 551 C C . ASN A 1 72 ? 5.307 3.153 16.779 1.00 70.94 72 ASN A C 1
ATOM 553 O O . ASN A 1 72 ? 6.014 3.259 15.777 1.00 70.94 72 ASN A O 1
ATOM 557 N N . SER A 1 73 ? 4.757 1.988 17.129 1.00 73.94 73 SER A N 1
ATOM 558 C CA . SER A 1 73 ? 4.958 0.769 16.344 1.00 73.94 73 SER A CA 1
ATOM 559 C C . SER A 1 73 ? 4.271 0.844 14.975 1.00 73.94 73 SER A C 1
ATOM 561 O O . SER A 1 73 ? 4.840 0.416 13.972 1.00 73.94 73 SER A O 1
ATOM 563 N N . MET A 1 74 ? 3.091 1.464 14.910 1.00 76.81 74 MET A N 1
ATOM 564 C CA . MET A 1 74 ? 2.370 1.686 13.660 1.00 76.81 74 MET A CA 1
ATOM 565 C C . MET A 1 74 ? 3.019 2.783 12.808 1.00 76.81 74 MET A C 1
ATOM 567 O O . MET A 1 74 ? 3.111 2.630 11.591 1.00 76.81 74 MET A O 1
ATOM 571 N N . LEU A 1 75 ? 3.538 3.846 13.431 1.00 82.88 75 LEU A N 1
ATOM 572 C CA . LEU A 1 75 ? 4.336 4.866 12.751 1.00 82.88 75 LEU A CA 1
ATOM 573 C C . LEU A 1 75 ? 5.586 4.249 12.118 1.00 82.88 75 LEU A C 1
ATOM 575 O O . LEU A 1 75 ? 5.850 4.483 10.938 1.00 82.88 75 LEU A O 1
ATOM 579 N N . PHE A 1 76 ? 6.329 3.433 12.872 1.00 83.12 76 PHE A N 1
ATOM 580 C CA . PHE A 1 76 ? 7.511 2.743 12.359 1.00 83.12 76 PHE A CA 1
ATOM 581 C C . PHE A 1 76 ? 7.153 1.853 11.167 1.00 83.12 76 PHE A C 1
ATOM 583 O O . PHE A 1 76 ? 7.730 2.002 10.093 1.00 83.12 76 PHE A O 1
ATOM 590 N N . ALA A 1 77 ? 6.134 1.004 11.323 1.00 84.44 77 ALA A N 1
ATOM 591 C CA . ALA A 1 77 ? 5.634 0.148 10.256 1.00 84.44 77 ALA A CA 1
ATOM 592 C C . ALA A 1 77 ? 5.254 0.951 8.995 1.00 84.44 77 ALA A C 1
ATOM 594 O O . ALA A 1 77 ? 5.587 0.548 7.881 1.00 84.44 77 ALA A O 1
ATOM 595 N N . TYR A 1 78 ? 4.599 2.107 9.158 1.00 87.31 78 TYR A N 1
ATOM 596 C CA . TYR A 1 78 ? 4.177 2.948 8.038 1.00 87.31 78 TYR A CA 1
ATOM 597 C C . TYR A 1 78 ? 5.381 3.537 7.301 1.00 87.31 78 TYR A C 1
ATOM 599 O O . TYR A 1 78 ? 5.435 3.499 6.071 1.00 87.31 78 TYR A O 1
ATOM 607 N N . VAL A 1 79 ? 6.361 4.061 8.043 1.00 88.75 79 VAL A N 1
ATOM 608 C CA . VAL A 1 79 ? 7.594 4.613 7.468 1.00 88.75 79 VAL A CA 1
ATOM 609 C C . VAL A 1 79 ? 8.366 3.529 6.717 1.00 88.75 79 VAL A C 1
ATOM 611 O O . VAL A 1 79 ? 8.785 3.775 5.587 1.00 88.75 79 VAL A O 1
ATOM 614 N N . THR A 1 80 ? 8.493 2.329 7.289 1.00 90.38 80 THR A N 1
ATOM 615 C CA . THR A 1 80 ? 9.160 1.186 6.649 1.00 90.38 80 THR A CA 1
ATOM 616 C C . THR A 1 80 ? 8.480 0.791 5.341 1.00 90.38 80 THR A C 1
ATOM 618 O O . THR A 1 80 ? 9.149 0.706 4.313 1.00 90.38 80 THR A O 1
ATOM 621 N N . ILE A 1 81 ? 7.157 0.601 5.347 1.00 92.00 81 ILE A N 1
ATOM 622 C CA . ILE A 1 81 ? 6.398 0.222 4.145 1.00 92.00 81 ILE A CA 1
ATOM 623 C C . ILE A 1 81 ? 6.498 1.319 3.078 1.00 92.00 81 ILE A C 1
ATOM 625 O O . ILE A 1 81 ? 6.772 1.034 1.914 1.00 92.00 81 ILE A O 1
ATOM 629 N N . ASN A 1 82 ? 6.327 2.588 3.458 1.00 92.19 82 ASN A N 1
ATOM 630 C CA . ASN A 1 82 ? 6.407 3.698 2.510 1.00 92.19 82 ASN A CA 1
ATOM 631 C C . ASN A 1 82 ? 7.810 3.834 1.892 1.00 92.19 82 ASN A C 1
ATOM 633 O O . ASN A 1 82 ? 7.923 4.111 0.699 1.00 92.19 82 ASN A O 1
ATOM 637 N N . ALA A 1 83 ? 8.868 3.621 2.681 1.00 92.94 83 ALA A N 1
ATOM 638 C CA . ALA A 1 83 ? 10.242 3.624 2.192 1.00 92.94 83 ALA A CA 1
ATOM 639 C C . ALA A 1 83 ? 10.497 2.471 1.210 1.00 92.94 83 ALA A C 1
ATOM 641 O O . ALA A 1 83 ? 11.019 2.725 0.128 1.00 92.94 83 ALA A O 1
ATOM 642 N N . ALA A 1 84 ? 10.063 1.250 1.544 1.00 95.00 84 ALA A N 1
ATOM 643 C CA . ALA A 1 84 ? 10.205 0.079 0.680 1.00 95.00 84 ALA A CA 1
ATOM 644 C C . ALA A 1 84 ? 9.484 0.266 -0.664 1.00 95.00 84 ALA A C 1
ATOM 646 O O . ALA A 1 84 ? 10.090 0.099 -1.715 1.00 95.00 84 ALA A O 1
ATOM 647 N N . ILE A 1 85 ? 8.224 0.716 -0.655 1.00 95.50 85 ILE A N 1
ATOM 648 C CA . ILE A 1 85 ? 7.474 0.975 -1.896 1.00 95.50 85 ILE A CA 1
ATOM 649 C C . ILE A 1 85 ? 8.150 2.078 -2.725 1.00 95.50 85 ILE A C 1
ATOM 651 O O . ILE A 1 85 ? 8.228 1.987 -3.949 1.00 95.50 85 ILE A O 1
ATOM 655 N N . ALA A 1 86 ? 8.636 3.144 -2.080 1.00 94.94 86 ALA A N 1
ATOM 656 C CA . ALA A 1 86 ? 9.346 4.206 -2.785 1.00 94.94 86 ALA A CA 1
ATOM 657 C C . ALA A 1 86 ? 10.651 3.703 -3.420 1.00 94.94 86 ALA A C 1
ATOM 659 O O . ALA A 1 86 ? 11.020 4.172 -4.494 1.00 94.94 86 ALA A O 1
ATOM 660 N N . ASP A 1 87 ? 11.344 2.776 -2.764 1.00 95.88 87 ASP A N 1
ATOM 661 C CA . ASP A 1 87 ? 12.539 2.125 -3.288 1.00 95.88 87 ASP A CA 1
ATOM 662 C C . ASP A 1 87 ? 12.221 1.239 -4.497 1.00 95.88 87 ASP A C 1
ATOM 664 O O . ASP A 1 87 ? 12.826 1.411 -5.552 1.00 95.88 87 ASP A O 1
ATOM 668 N N . TRP A 1 88 ? 11.171 0.418 -4.414 1.00 95.38 88 TRP A N 1
ATOM 669 C CA . TRP A 1 88 ? 10.688 -0.390 -5.539 1.00 95.38 88 TRP A CA 1
ATOM 670 C C . TRP A 1 88 ? 10.355 0.461 -6.768 1.00 95.38 88 TRP A C 1
ATOM 672 O O . TRP A 1 88 ? 10.746 0.125 -7.885 1.00 95.38 88 TRP A O 1
ATOM 682 N N . VAL A 1 89 ? 9.698 1.612 -6.577 1.00 96.44 89 VAL A N 1
ATOM 683 C CA . VAL A 1 89 ? 9.449 2.562 -7.673 1.00 96.44 89 VAL A CA 1
ATOM 684 C C . VAL A 1 89 ? 10.758 3.060 -8.287 1.00 96.44 89 VAL A C 1
ATOM 686 O O . VAL A 1 89 ? 10.831 3.154 -9.508 1.00 96.44 89 VAL A O 1
ATOM 689 N N . ARG A 1 90 ? 11.779 3.388 -7.481 1.00 96.06 90 ARG A N 1
ATOM 690 C CA . ARG A 1 90 ? 13.079 3.861 -7.995 1.00 96.06 90 ARG A CA 1
ATOM 691 C C . ARG A 1 90 ? 13.818 2.769 -8.761 1.00 96.06 90 ARG A C 1
ATOM 693 O O . ARG A 1 90 ? 14.337 3.058 -9.833 1.00 96.06 90 ARG A O 1
ATOM 700 N N . MET A 1 91 ? 13.837 1.543 -8.238 1.00 93.44 91 MET A N 1
ATOM 701 C CA . MET A 1 91 ? 14.472 0.395 -8.894 1.00 93.44 91 MET A CA 1
ATOM 702 C C . MET A 1 91 ? 13.817 0.078 -10.240 1.00 93.44 91 MET A C 1
ATOM 704 O O . MET A 1 91 ? 14.515 -0.187 -11.210 1.00 93.44 91 MET A O 1
ATOM 708 N N . ALA A 1 92 ? 12.494 0.228 -10.336 1.00 93.00 92 ALA A N 1
ATOM 709 C CA . ALA A 1 92 ? 11.753 0.096 -11.590 1.00 93.00 92 ALA A CA 1
ATOM 710 C C . ALA A 1 92 ? 11.875 1.325 -12.529 1.00 93.00 92 ALA A C 1
ATOM 712 O O . ALA A 1 92 ? 11.145 1.428 -13.514 1.00 93.00 92 ALA A O 1
ATOM 713 N N . GLY A 1 93 ? 12.741 2.303 -12.224 1.00 92.81 93 GLY A N 1
ATOM 714 C CA . GLY A 1 93 ? 12.975 3.501 -13.048 1.00 92.81 93 GLY A CA 1
ATOM 715 C C . GLY A 1 93 ? 11.941 4.626 -12.890 1.00 92.81 93 GLY A C 1
ATOM 716 O O . GLY A 1 93 ? 11.957 5.612 -13.630 1.00 92.81 93 GLY A O 1
ATOM 717 N N . GLY A 1 94 ? 11.028 4.510 -11.928 1.00 94.12 94 GLY A N 1
ATOM 718 C CA . GLY A 1 94 ? 10.013 5.510 -11.620 1.00 94.12 94 GLY A CA 1
ATOM 719 C C . GLY A 1 94 ? 10.483 6.609 -10.659 1.00 94.12 94 GLY A C 1
ATOM 720 O O . GLY A 1 94 ? 11.571 6.585 -10.085 1.00 94.12 94 GLY A O 1
ATOM 721 N N . LYS A 1 95 ? 9.605 7.594 -10.439 1.00 95.31 95 LYS A N 1
ATOM 722 C CA . LYS A 1 95 ? 9.803 8.685 -9.470 1.00 95.31 95 LYS A CA 1
ATOM 723 C C . LYS A 1 95 ? 8.761 8.581 -8.353 1.00 95.31 95 LYS A C 1
ATOM 725 O O . LYS A 1 95 ? 7.590 8.840 -8.633 1.00 95.31 95 LYS A O 1
ATOM 730 N N . PRO A 1 96 ? 9.144 8.221 -7.115 1.00 94.81 96 PRO A N 1
ATOM 731 C CA . PRO A 1 96 ? 8.187 8.061 -6.028 1.00 94.81 96 PRO A CA 1
ATOM 732 C C . PRO A 1 96 ? 7.686 9.406 -5.493 1.00 94.81 96 PRO A C 1
ATOM 734 O O . PRO A 1 96 ? 8.391 10.414 -5.484 1.00 94.81 96 PRO A O 1
ATOM 737 N N . THR A 1 97 ? 6.463 9.390 -4.978 1.00 93.50 97 THR A N 1
ATOM 738 C CA . THR A 1 97 ? 5.833 10.483 -4.232 1.00 93.50 97 THR A CA 1
ATOM 739 C C . THR A 1 97 ? 5.919 10.236 -2.721 1.00 93.50 97 THR A C 1
ATOM 741 O O . THR A 1 97 ? 6.435 9.216 -2.266 1.00 93.50 97 THR A O 1
ATOM 744 N N . ARG A 1 98 ? 5.355 11.143 -1.914 1.00 87.75 98 ARG A N 1
ATOM 745 C CA . ARG A 1 98 ? 5.237 10.963 -0.455 1.00 87.75 98 ARG A CA 1
ATOM 746 C C . ARG A 1 98 ? 4.142 9.978 -0.016 1.00 87.75 98 ARG A C 1
ATOM 748 O O . ARG A 1 98 ? 3.966 9.789 1.184 1.00 87.75 98 ARG A O 1
ATOM 755 N N . TYR A 1 99 ? 3.362 9.427 -0.947 1.00 87.56 99 TYR A N 1
ATOM 756 C CA . TYR A 1 99 ? 2.183 8.622 -0.636 1.00 87.56 99 TYR A CA 1
ATOM 757 C C . TYR A 1 99 ? 2.346 7.172 -1.118 1.00 87.56 99 TYR A C 1
ATOM 759 O O . TYR A 1 99 ? 2.609 6.958 -2.302 1.00 87.56 99 TYR A O 1
ATOM 767 N N . PRO A 1 100 ? 2.114 6.167 -0.254 1.00 89.62 100 PRO A N 1
ATOM 768 C CA . PRO A 1 100 ? 2.415 4.775 -0.585 1.00 89.62 100 PRO A CA 1
ATOM 769 C C . PRO A 1 100 ? 1.463 4.179 -1.632 1.00 89.62 100 PRO A C 1
ATOM 771 O O . PRO A 1 100 ? 1.915 3.452 -2.504 1.00 89.62 100 PRO A O 1
ATOM 774 N N . ILE A 1 101 ? 0.167 4.520 -1.615 1.00 92.12 101 ILE A N 1
ATOM 775 C CA . ILE A 1 101 ? -0.821 3.993 -2.581 1.00 92.12 101 ILE A CA 1
ATOM 776 C C . ILE A 1 101 ? -0.478 4.352 -4.041 1.00 92.12 101 ILE A C 1
ATOM 778 O O . ILE A 1 101 ? -0.378 3.439 -4.862 1.00 92.12 101 ILE A O 1
ATOM 782 N N . PRO A 1 102 ? -0.286 5.637 -4.419 1.00 92.88 102 PRO A N 1
ATOM 783 C CA . PRO A 1 102 ? 0.071 5.964 -5.798 1.00 92.88 102 PRO A CA 1
ATOM 784 C C . PRO A 1 102 ? 1.436 5.392 -6.193 1.00 92.88 102 PRO A C 1
ATOM 786 O O . PRO A 1 102 ? 1.589 4.986 -7.342 1.00 92.88 102 PRO A O 1
ATOM 789 N N . ASN A 1 103 ? 2.386 5.296 -5.255 1.00 94.31 103 ASN A N 1
ATOM 790 C CA . ASN A 1 103 ? 3.684 4.673 -5.510 1.00 94.31 103 ASN A CA 1
ATOM 791 C C . ASN A 1 103 ? 3.539 3.173 -5.806 1.00 94.31 103 ASN A C 1
ATOM 793 O O . ASN A 1 103 ? 4.106 2.698 -6.781 1.00 94.31 103 ASN A O 1
ATOM 797 N N . LEU A 1 104 ? 2.738 2.438 -5.028 1.00 94.31 104 LEU A N 1
ATOM 798 C CA . LEU A 1 104 ? 2.531 1.002 -5.229 1.00 94.31 104 LEU A CA 1
ATOM 799 C C . LEU A 1 104 ? 1.831 0.722 -6.563 1.00 94.31 104 LEU A C 1
ATOM 801 O O . LEU A 1 104 ? 2.257 -0.151 -7.309 1.00 94.31 104 LEU A O 1
ATOM 805 N N . ASN A 1 105 ? 0.826 1.528 -6.916 1.00 93.88 105 ASN A N 1
ATOM 806 C CA . ASN A 1 105 ? 0.165 1.441 -8.219 1.00 93.88 105 ASN A CA 1
ATOM 807 C C . ASN A 1 105 ? 1.106 1.795 -9.383 1.00 93.88 105 ASN A C 1
ATOM 809 O O . ASN A 1 105 ? 0.970 1.250 -10.476 1.00 93.88 105 ASN A O 1
ATOM 813 N N . GLN A 1 106 ? 2.030 2.739 -9.186 1.00 95.00 106 GLN A N 1
ATOM 814 C CA . GLN A 1 106 ? 3.038 3.082 -10.189 1.00 95.00 106 GLN A CA 1
ATOM 815 C C . GLN A 1 106 ? 4.047 1.954 -10.375 1.00 95.00 106 GLN A C 1
ATOM 817 O O . GLN A 1 106 ? 4.288 1.564 -11.514 1.00 95.00 106 GLN A O 1
ATOM 822 N N . TRP A 1 107 ? 4.601 1.433 -9.279 1.00 95.69 107 TRP A N 1
ATOM 823 C CA . TRP A 1 107 ? 5.509 0.294 -9.313 1.00 95.69 107 TRP A CA 1
ATOM 824 C C . TRP A 1 107 ? 4.850 -0.905 -9.994 1.00 95.69 107 TRP A C 1
ATOM 826 O O . TRP A 1 107 ? 5.432 -1.439 -10.925 1.00 95.69 107 TRP A O 1
ATOM 836 N N . ALA A 1 108 ? 3.607 -1.240 -9.635 1.00 93.69 108 ALA A N 1
ATOM 837 C CA . ALA A 1 108 ? 2.874 -2.349 -10.238 1.00 93.69 108 ALA A CA 1
ATOM 838 C C . ALA A 1 108 ? 2.809 -2.251 -11.768 1.00 93.69 108 ALA A C 1
ATOM 840 O O . ALA A 1 108 ? 3.072 -3.227 -12.457 1.00 93.69 108 ALA A O 1
ATOM 841 N N . ARG A 1 109 ? 2.520 -1.064 -12.320 1.00 93.62 109 ARG A N 1
ATOM 842 C CA . ARG A 1 109 ? 2.494 -0.864 -13.780 1.00 93.62 109 ARG A CA 1
ATOM 843 C C . ARG A 1 109 ? 3.861 -1.069 -14.431 1.00 93.62 109 ARG A C 1
ATOM 845 O O . ARG A 1 109 ? 3.928 -1.634 -15.518 1.00 93.62 109 ARG A O 1
ATOM 852 N N . LEU A 1 110 ? 4.924 -0.583 -13.791 1.00 93.62 110 LEU A N 1
ATOM 853 C CA . LEU A 1 110 ? 6.292 -0.725 -14.296 1.00 93.62 110 LEU A CA 1
ATOM 854 C C . LEU A 1 110 ? 6.743 -2.191 -14.228 1.00 93.62 110 LEU A C 1
ATOM 856 O O . LEU A 1 110 ? 7.205 -2.725 -15.226 1.00 93.62 110 LEU A O 1
ATOM 860 N N . HIS A 1 111 ? 6.510 -2.848 -13.093 1.00 93.56 111 HIS A N 1
ATOM 861 C CA . HIS A 1 111 ? 6.851 -4.249 -12.835 1.00 93.56 111 HIS A CA 1
ATOM 862 C C . HIS A 1 111 ? 6.077 -5.221 -13.733 1.00 93.56 111 HIS A C 1
ATOM 864 O O . HIS A 1 111 ? 6.640 -6.161 -14.270 1.00 93.56 111 HIS A O 1
ATOM 870 N N . MET A 1 112 ? 4.791 -4.962 -13.990 1.00 91.75 112 MET A N 1
ATOM 871 C CA . MET A 1 112 ? 3.990 -5.758 -14.934 1.00 91.75 112 MET A CA 1
ATOM 872 C C . MET A 1 112 ? 4.432 -5.613 -16.396 1.00 91.75 112 MET A C 1
ATOM 874 O O . MET A 1 112 ? 4.020 -6.415 -17.229 1.00 91.75 112 MET A O 1
ATOM 878 N N . SER A 1 113 ? 5.224 -4.588 -16.720 1.00 90.44 113 SER A N 1
ATOM 879 C CA . SER A 1 113 ? 5.776 -4.402 -18.065 1.00 90.44 113 SER A CA 1
ATOM 880 C C . SER A 1 113 ? 7.118 -5.123 -18.253 1.00 90.44 113 SER A C 1
ATOM 882 O O . SER A 1 113 ? 7.626 -5.148 -19.372 1.00 90.44 113 SER A O 1
ATOM 884 N N . ASP A 1 114 ? 7.692 -5.681 -17.182 1.00 89.50 114 ASP A N 1
ATOM 885 C CA . ASP A 1 114 ? 8.946 -6.429 -17.209 1.00 89.50 114 ASP A CA 1
ATOM 886 C C . ASP A 1 114 ? 8.683 -7.898 -17.606 1.00 89.50 114 ASP A C 1
ATOM 888 O O . ASP A 1 114 ? 7.934 -8.593 -16.908 1.00 89.50 114 ASP A O 1
ATOM 892 N N . PRO A 1 115 ? 9.244 -8.388 -18.731 1.00 87.31 115 PRO A N 1
ATOM 893 C CA . PRO A 1 115 ? 9.074 -9.776 -19.156 1.00 87.31 115 PRO A CA 1
ATOM 894 C C . PRO A 1 115 ? 9.752 -10.789 -18.223 1.00 87.31 115 PRO A C 1
ATOM 896 O O . PRO A 1 115 ? 9.320 -11.940 -18.196 1.00 87.31 115 PRO A O 1
ATOM 899 N N . ASP A 1 116 ? 10.759 -10.371 -17.449 1.00 88.25 116 ASP A N 1
ATOM 900 C CA . ASP A 1 116 ? 11.543 -11.231 -16.554 1.00 88.25 116 ASP A CA 1
ATOM 901 C C . ASP A 1 116 ? 11.108 -11.088 -15.082 1.00 88.25 116 ASP A C 1
ATOM 903 O O . ASP A 1 116 ? 11.855 -11.413 -14.157 1.00 88.25 116 ASP A O 1
ATOM 907 N N . ARG A 1 117 ? 9.887 -10.587 -14.846 1.00 87.75 117 ARG A N 1
ATOM 908 C CA . ARG A 1 117 ? 9.364 -10.343 -13.497 1.00 87.75 117 ARG A CA 1
ATOM 909 C C . ARG A 1 117 ? 9.323 -11.620 -12.643 1.00 87.75 117 ARG A C 1
ATOM 911 O O . ARG A 1 117 ? 8.762 -12.640 -13.045 1.00 87.75 117 ARG A O 1
ATOM 918 N N . ASP A 1 118 ? 9.851 -11.522 -11.424 1.00 89.69 118 ASP A N 1
ATOM 919 C CA . ASP A 1 118 ? 9.648 -12.495 -10.345 1.00 89.69 118 ASP A CA 1
ATOM 920 C C . ASP A 1 118 ? 8.745 -11.874 -9.273 1.00 89.69 118 ASP A C 1
ATOM 922 O O . ASP A 1 118 ? 9.103 -10.887 -8.622 1.00 89.69 118 ASP A O 1
ATOM 926 N N . ASP A 1 119 ? 7.551 -12.442 -9.115 1.00 93.31 119 ASP A N 1
ATOM 927 C CA . ASP A 1 119 ? 6.484 -11.889 -8.283 1.00 93.31 119 ASP A CA 1
ATOM 928 C C . ASP A 1 119 ? 6.436 -12.522 -6.882 1.00 93.31 119 ASP A C 1
ATOM 930 O O . ASP A 1 119 ? 5.874 -11.926 -5.957 1.00 93.31 119 ASP A O 1
ATOM 934 N N . ASP A 1 120 ? 7.040 -13.699 -6.689 1.00 91.62 120 ASP A N 1
ATOM 935 C CA . ASP A 1 120 ? 6.849 -14.543 -5.500 1.00 91.62 120 ASP A CA 1
ATOM 936 C C . ASP A 1 120 ? 7.244 -13.821 -4.210 1.00 91.62 120 ASP A C 1
ATOM 938 O O . ASP A 1 120 ? 6.537 -13.854 -3.192 1.00 91.62 120 ASP A O 1
ATOM 942 N N . TRP A 1 121 ? 8.387 -13.139 -4.253 1.00 91.44 121 TRP A N 1
ATOM 943 C CA . TRP A 1 121 ? 8.894 -12.376 -3.122 1.00 91.44 121 TRP A CA 1
ATOM 944 C C . TRP A 1 121 ? 7.988 -11.183 -2.790 1.00 91.44 121 TRP A C 1
ATOM 946 O O . TRP A 1 121 ? 7.630 -10.980 -1.624 1.00 91.44 121 TRP A O 1
ATOM 956 N N . TYR A 1 122 ? 7.553 -10.431 -3.806 1.00 92.00 122 TYR A N 1
ATOM 957 C CA . TYR A 1 122 ? 6.691 -9.263 -3.622 1.00 92.00 122 TYR A CA 1
ATOM 958 C C . TYR A 1 122 ? 5.315 -9.659 -3.090 1.00 92.00 122 TYR A C 1
ATOM 960 O O . TYR A 1 122 ? 4.816 -9.028 -2.160 1.00 92.00 122 TYR A O 1
ATOM 968 N N . VAL A 1 123 ? 4.725 -10.739 -3.607 1.00 93.31 123 VAL A N 1
ATOM 969 C CA . VAL A 1 123 ? 3.448 -11.285 -3.126 1.00 93.31 123 VAL A CA 1
ATOM 970 C C . VAL A 1 123 ? 3.530 -11.621 -1.635 1.00 93.31 123 VAL A C 1
ATOM 972 O O . VAL A 1 123 ? 2.686 -11.177 -0.851 1.00 93.31 123 VAL A O 1
ATOM 975 N N . ARG A 1 124 ? 4.576 -12.342 -1.204 1.00 92.12 124 ARG A N 1
ATOM 976 C CA . ARG A 1 124 ? 4.788 -12.678 0.218 1.00 92.12 124 ARG A CA 1
ATOM 977 C C . ARG A 1 124 ? 4.946 -11.428 1.081 1.00 92.12 124 ARG A C 1
ATOM 979 O O . ARG A 1 124 ? 4.337 -11.346 2.150 1.00 92.12 124 ARG A O 1
ATOM 986 N N . MET A 1 125 ? 5.714 -10.448 0.610 1.00 91.81 125 MET A N 1
ATOM 987 C CA . MET A 1 125 ? 5.905 -9.173 1.305 1.00 91.81 125 MET A CA 1
ATOM 988 C C . MET A 1 125 ? 4.588 -8.405 1.469 1.00 91.81 125 MET A C 1
ATOM 990 O O . MET A 1 125 ? 4.251 -7.995 2.581 1.00 91.81 125 MET A O 1
ATOM 994 N N . LEU A 1 126 ? 3.803 -8.267 0.398 1.00 93.50 126 LEU A N 1
ATOM 995 C CA . LEU A 1 126 ? 2.518 -7.563 0.408 1.00 93.50 126 LEU A CA 1
ATOM 996 C C . LEU A 1 126 ? 1.504 -8.241 1.343 1.00 93.50 126 LEU A C 1
ATOM 998 O O . LEU A 1 126 ? 0.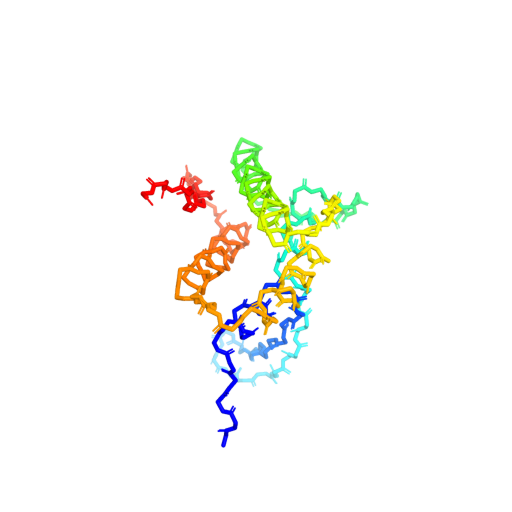826 -7.559 2.116 1.00 93.50 126 LEU A O 1
ATOM 1002 N N . HIS A 1 127 ? 1.439 -9.575 1.343 1.00 92.00 127 HIS A N 1
ATOM 1003 C CA . HIS A 1 127 ? 0.608 -10.317 2.294 1.00 92.00 127 HIS A CA 1
ATOM 1004 C C . HIS A 1 127 ? 1.072 -10.142 3.742 1.00 92.00 127 HIS A C 1
ATOM 1006 O O . HIS A 1 127 ? 0.237 -9.924 4.625 1.00 92.00 127 HIS A O 1
ATOM 1012 N N . GLY A 1 128 ? 2.384 -10.178 3.991 1.00 88.50 128 GLY A N 1
ATOM 1013 C CA . GLY A 1 128 ? 2.956 -9.910 5.311 1.00 88.50 128 GLY A CA 1
ATOM 1014 C C . GLY A 1 128 ? 2.581 -8.520 5.825 1.00 88.50 128 GLY A C 1
ATOM 1015 O O . GLY A 1 128 ? 2.127 -8.376 6.958 1.00 88.50 128 GLY A O 1
ATOM 1016 N N . TRP A 1 129 ? 2.671 -7.499 4.972 1.00 90.88 129 TRP A N 1
ATOM 1017 C CA . TRP A 1 129 ? 2.252 -6.139 5.312 1.00 90.88 129 TRP A CA 1
ATOM 1018 C C . TRP A 1 129 ? 0.755 -6.042 5.596 1.00 90.88 129 TRP A C 1
ATOM 1020 O O . TRP A 1 129 ? 0.365 -5.435 6.594 1.00 90.88 129 TRP A O 1
ATOM 1030 N N . ALA A 1 130 ? -0.089 -6.664 4.769 1.00 88.62 130 ALA A N 1
ATOM 1031 C CA . ALA A 1 130 ? -1.532 -6.688 4.993 1.00 88.62 130 ALA A CA 1
ATOM 1032 C C . ALA A 1 130 ? -1.884 -7.334 6.344 1.00 88.62 130 ALA A C 1
ATOM 1034 O O . ALA A 1 130 ? -2.729 -6.811 7.074 1.00 88.62 130 ALA A O 1
ATOM 1035 N N . TYR A 1 131 ? -1.205 -8.428 6.705 1.00 86.44 131 TYR A N 1
ATOM 1036 C CA . TYR A 1 131 ? -1.353 -9.072 8.009 1.00 86.44 131 TYR A CA 1
ATOM 1037 C C . TYR A 1 131 ? -0.942 -8.141 9.156 1.00 86.44 131 TYR A C 1
ATOM 1039 O O . TYR A 1 131 ? -1.727 -7.948 10.086 1.00 86.44 131 TYR A O 1
ATOM 1047 N N . THR A 1 132 ? 0.236 -7.509 9.075 1.00 82.44 132 THR A N 1
ATOM 1048 C CA . THR A 1 132 ? 0.706 -6.579 10.113 1.00 82.44 132 THR A CA 1
ATOM 1049 C C . THR A 1 132 ? -0.270 -5.420 10.300 1.00 82.44 132 THR A C 1
ATOM 1051 O O . THR A 1 132 ? -0.659 -5.137 11.431 1.00 82.44 132 THR A O 1
ATOM 1054 N N . ILE A 1 133 ? -0.727 -4.782 9.215 1.00 83.62 133 ILE A N 1
ATOM 1055 C CA . ILE A 1 133 ? -1.672 -3.657 9.297 1.00 83.62 133 ILE A CA 1
ATOM 1056 C C . ILE A 1 133 ? -2.967 -4.094 9.987 1.00 83.62 133 ILE A C 1
ATOM 1058 O O . ILE A 1 133 ? -3.414 -3.432 10.922 1.00 83.62 133 ILE A O 1
ATOM 1062 N N . ARG A 1 134 ? -3.543 -5.234 9.582 1.00 82.75 134 ARG A N 1
ATOM 1063 C CA . ARG A 1 134 ? -4.778 -5.759 10.186 1.00 82.75 134 ARG A CA 1
ATOM 1064 C C . ARG A 1 134 ? -4.601 -6.065 11.669 1.00 82.75 134 ARG A C 1
ATOM 1066 O O . ARG A 1 134 ? -5.421 -5.622 12.465 1.00 82.75 134 ARG A O 1
ATOM 1073 N N . HIS A 1 135 ? -3.526 -6.757 12.046 1.00 76.06 135 HIS A N 1
ATOM 1074 C CA . HIS A 1 135 ? -3.261 -7.126 13.438 1.00 76.06 135 HIS A CA 1
ATOM 1075 C C . HIS A 1 135 ? -3.100 -5.896 14.346 1.00 76.06 135 HIS A C 1
ATOM 1077 O O . HIS A 1 135 ? -3.601 -5.855 15.472 1.00 76.06 135 HIS A O 1
ATOM 1083 N N . CYS A 1 136 ? -2.441 -4.858 13.835 1.00 69.88 136 CYS A N 1
ATOM 1084 C CA . CYS A 1 136 ? -2.256 -3.601 14.548 1.00 69.88 136 CYS A CA 1
ATOM 1085 C C . CYS A 1 136 ? -3.560 -2.807 14.696 1.00 69.88 136 CYS A C 1
ATOM 1087 O O . CYS A 1 136 ? -3.795 -2.209 15.746 1.00 69.88 136 CYS A O 1
ATOM 1089 N N . SER A 1 137 ? -4.432 -2.843 13.685 1.00 67.00 137 SER A N 1
ATOM 1090 C CA . SER A 1 137 ? -5.760 -2.227 13.752 1.00 67.00 137 SER A CA 1
ATOM 1091 C C . SER A 1 137 ? -6.699 -2.968 14.712 1.00 67.00 137 SER A C 1
ATOM 1093 O O . SER A 1 137 ? -7.367 -2.328 15.519 1.00 67.00 137 SER A O 1
ATOM 1095 N N . THR A 1 138 ? -6.725 -4.307 14.698 1.00 60.19 138 THR A N 1
ATOM 1096 C CA . THR A 1 138 ? -7.622 -5.105 15.559 1.00 60.19 138 THR A CA 1
ATOM 1097 C C . THR A 1 138 ? -7.256 -5.030 17.038 1.00 60.19 138 THR A C 1
ATOM 1099 O O . THR A 1 138 ? -8.145 -4.952 17.885 1.00 60.19 138 THR A O 1
ATOM 1102 N N . ASN A 1 139 ? -5.961 -4.997 17.374 1.00 53.53 139 ASN A N 1
ATOM 1103 C CA . ASN A 1 139 ? -5.521 -4.877 18.770 1.00 53.53 139 ASN A CA 1
ATOM 1104 C C . ASN A 1 139 ? -5.891 -3.525 19.397 1.00 53.53 139 ASN A C 1
ATOM 1106 O O . ASN A 1 139 ? -6.074 -3.449 20.612 1.00 53.53 139 ASN A O 1
ATOM 1110 N N . ARG A 1 140 ? -6.079 -2.474 18.586 1.00 54.06 140 ARG A N 1
ATOM 1111 C CA . ARG A 1 140 ? -6.592 -1.177 19.052 1.00 54.06 140 ARG A CA 1
ATOM 1112 C C . ARG A 1 140 ? -8.074 -1.256 19.455 1.00 54.06 140 ARG A C 1
ATOM 1114 O O . ARG A 1 140 ? -8.498 -0.511 20.334 1.00 54.06 140 ARG A O 1
ATOM 1121 N N . SER A 1 141 ? -8.846 -2.165 18.855 1.00 47.41 141 SER A N 1
ATOM 1122 C CA . SER A 1 141 ? -10.289 -2.307 19.089 1.00 47.41 141 SER A CA 1
ATOM 1123 C C . SER A 1 141 ? -10.662 -3.252 20.242 1.00 47.41 141 SER A C 1
ATOM 1125 O O . SER A 1 141 ? -11.817 -3.225 20.658 1.00 47.41 141 SER A O 1
ATOM 1127 N N . HIS A 1 142 ? -9.747 -4.100 20.746 1.00 42.75 142 HIS A N 1
ATOM 1128 C CA . HIS A 1 142 ? -10.117 -5.250 21.597 1.00 42.75 142 HIS A CA 1
ATOM 1129 C C . HIS A 1 142 ? -9.393 -5.439 22.952 1.00 42.75 142 HIS A C 1
ATOM 1131 O O . HIS A 1 142 ? -9.680 -6.435 23.609 1.00 42.75 142 HIS A O 1
ATOM 1137 N N . SER A 1 143 ? -8.511 -4.552 23.443 1.00 35.12 143 SER A N 1
ATOM 1138 C CA . SER A 1 143 ? -7.743 -4.859 24.679 1.00 35.12 143 SER A CA 1
ATOM 1139 C C . SER A 1 143 ? -7.959 -3.924 25.885 1.00 35.12 143 SER A C 1
ATOM 1141 O O . SER A 1 143 ? -7.682 -2.724 25.798 1.00 35.12 143 SER A O 1
ATOM 1143 N N . PRO A 1 144 ? -8.341 -4.498 27.049 1.00 37.84 144 PRO A N 1
ATOM 1144 C CA . PRO A 1 144 ? -8.035 -4.020 28.398 1.00 37.84 144 PRO A CA 1
ATOM 1145 C C . PRO A 1 144 ? -6.913 -4.850 29.092 1.00 37.84 144 PRO A C 1
ATOM 1147 O O . PRO A 1 144 ? -7.059 -5.214 30.258 1.00 37.84 144 PRO A O 1
ATOM 1150 N N . SER A 1 145 ? -5.813 -5.212 28.409 1.00 38.94 145 SER A N 1
ATOM 1151 C CA . SER A 1 145 ? -4.724 -6.053 28.969 1.00 38.94 145 SER A CA 1
ATOM 1152 C C . SER A 1 145 ? -3.299 -5.669 28.491 1.00 38.94 145 SER A C 1
ATOM 1154 O O . SER A 1 145 ? -3.160 -5.152 27.380 1.00 38.94 145 SER A O 1
ATOM 1156 N N . PRO A 1 146 ? -2.235 -5.962 29.283 1.00 38.94 146 PRO A N 1
ATOM 1157 C CA . PRO A 1 146 ? -1.088 -5.071 29.518 1.00 38.94 146 PRO A CA 1
ATOM 1158 C C . PRO A 1 146 ? 0.130 -5.270 28.598 1.00 38.94 146 PRO A C 1
ATOM 1160 O O . PRO A 1 146 ? 1.247 -4.916 28.978 1.00 38.94 146 PRO A O 1
ATOM 1163 N N . VAL A 1 147 ? -0.021 -5.867 27.412 1.00 41.12 147 VAL A N 1
ATOM 1164 C CA . VAL A 1 147 ? 1.135 -6.129 26.534 1.00 41.12 147 VAL A CA 1
ATOM 1165 C C . VAL A 1 147 ? 0.857 -5.634 25.115 1.00 41.12 147 VAL A C 1
ATOM 1167 O O . VAL A 1 147 ? 0.006 -6.206 24.431 1.00 41.12 147 VAL A O 1
ATOM 1170 N N . PRO A 1 148 ? 1.557 -4.589 24.630 1.00 44.03 148 PRO A N 1
ATOM 1171 C CA . PRO A 1 148 ? 1.403 -4.149 23.254 1.00 44.03 148 PRO A CA 1
ATOM 1172 C C . PRO A 1 148 ? 2.017 -5.201 22.325 1.00 44.03 148 PRO A C 1
ATOM 1174 O O . PRO A 1 148 ? 3.230 -5.427 22.332 1.00 44.03 148 PRO A O 1
ATOM 1177 N N . ALA A 1 149 ? 1.185 -5.845 21.505 1.00 47.56 149 ALA A N 1
ATOM 1178 C CA . ALA A 1 149 ? 1.672 -6.626 20.377 1.00 47.56 149 ALA A CA 1
ATOM 1179 C C . ALA A 1 149 ? 2.469 -5.685 19.463 1.00 47.56 149 ALA A C 1
ATOM 1181 O O . ALA A 1 149 ? 1.929 -4.722 18.915 1.00 47.56 149 ALA A O 1
ATOM 1182 N N . ARG A 1 150 ? 3.780 -5.912 19.351 1.00 51.22 150 ARG A N 1
ATOM 1183 C CA . ARG A 1 150 ? 4.656 -5.074 18.530 1.00 51.22 150 ARG A CA 1
ATOM 1184 C C . ARG A 1 150 ? 4.235 -5.237 17.072 1.00 51.22 150 ARG A C 1
ATOM 1186 O O . ARG A 1 150 ? 4.275 -6.348 16.548 1.00 51.22 150 ARG A O 1
ATOM 1193 N N . CYS A 1 151 ? 3.886 -4.135 16.415 1.00 54.09 151 CYS A N 1
ATOM 1194 C CA . CYS A 1 151 ? 3.706 -4.062 14.967 1.00 54.09 151 CYS A CA 1
ATOM 1195 C C . CYS A 1 151 ? 5.054 -4.242 14.254 1.00 54.09 151 CYS A C 1
ATOM 1197 O O . CYS A 1 151 ? 5.628 -3.294 13.727 1.00 54.09 151 CYS A O 1
ATOM 1199 N N . ALA A 1 152 ? 5.615 -5.448 14.307 1.00 55.09 152 ALA A N 1
ATOM 1200 C CA . ALA A 1 152 ? 6.812 -5.790 13.563 1.00 55.09 152 ALA A CA 1
ATOM 1201 C C . ALA A 1 152 ? 6.407 -6.060 12.110 1.00 55.09 152 ALA A C 1
ATOM 1203 O O . ALA A 1 152 ? 5.670 -7.002 11.814 1.00 55.09 152 ALA A O 1
ATOM 1204 N N . VAL A 1 153 ? 6.864 -5.200 11.205 1.00 57.47 153 VAL A N 1
ATOM 1205 C CA . VAL A 1 153 ? 6.860 -5.480 9.768 1.00 57.47 153 VAL A CA 1
ATOM 1206 C C . VAL A 1 153 ? 8.120 -6.296 9.477 1.00 57.47 153 VAL A C 1
ATOM 1208 O O . VAL A 1 153 ? 9.176 -5.937 10.008 1.00 57.47 153 VAL A O 1
ATOM 1211 N N . PRO A 1 154 ? 8.057 -7.374 8.674 1.00 54.56 154 PRO A N 1
ATOM 1212 C CA . PRO A 1 154 ? 9.268 -8.055 8.233 1.00 54.56 154 PRO A CA 1
ATOM 1213 C C . PRO A 1 154 ? 10.188 -7.042 7.536 1.00 54.56 154 PRO A C 1
ATOM 1215 O O . PRO A 1 154 ? 9.801 -6.402 6.556 1.00 54.56 154 PRO A O 1
ATOM 1218 N N . LEU A 1 155 ? 11.382 -6.844 8.099 1.00 49.56 155 LEU A N 1
ATOM 1219 C CA . LEU A 1 155 ? 12.412 -5.989 7.520 1.00 49.56 155 LEU A CA 1
ATOM 1220 C C . LEU A 1 155 ? 13.063 -6.729 6.352 1.00 49.56 155 LEU A C 1
ATOM 1222 O O . LEU A 1 155 ? 13.347 -7.921 6.452 1.00 49.56 155 LEU A O 1
ATOM 1226 N N . SER A 1 156 ? 13.299 -6.001 5.263 1.00 49.59 156 SER A N 1
ATOM 1227 C CA . SER A 1 156 ? 14.008 -6.491 4.082 1.00 49.59 156 SER A CA 1
ATOM 1228 C C . SER A 1 156 ? 15.395 -7.001 4.494 1.00 49.59 156 SER A C 1
ATOM 1230 O O . SER A 1 156 ? 16.270 -6.209 4.839 1.00 49.59 156 SER A O 1
ATOM 1232 N N . GLY A 1 157 ? 15.579 -8.321 4.511 1.00 36.25 157 GLY A N 1
ATOM 1233 C CA . GLY A 1 157 ? 16.887 -8.957 4.598 1.00 36.25 157 GLY A CA 1
ATOM 1234 C C . GLY A 1 157 ? 17.410 -9.142 3.184 1.00 36.25 157 GLY A C 1
ATOM 1235 O O . GLY A 1 157 ? 16.838 -9.918 2.426 1.00 36.25 157 GLY A O 1
ATOM 1236 N N . ALA A 1 158 ? 18.443 -8.384 2.826 1.00 35.62 158 ALA A N 1
ATOM 1237 C CA . ALA A 1 158 ? 19.185 -8.585 1.593 1.00 35.62 158 ALA A CA 1
ATOM 1238 C C . ALA A 1 158 ? 19.833 -9.978 1.600 1.00 35.62 158 ALA A C 1
ATOM 1240 O O . ALA A 1 158 ? 20.517 -10.337 2.562 1.00 35.62 158 ALA A O 1
ATOM 1241 N N . THR A 1 159 ? 19.637 -10.719 0.517 1.00 33.12 159 THR A N 1
ATOM 1242 C CA . THR A 1 159 ? 20.527 -11.793 0.063 1.00 33.12 159 THR A CA 1
ATOM 1243 C C . THR A 1 159 ? 20.768 -11.584 -1.410 1.00 33.12 159 THR A C 1
ATOM 1245 O O . THR A 1 159 ? 19.752 -11.354 -2.104 1.00 33.12 159 THR A O 1
#

Sequence (159 aa):
MTETDPLLAAIETLTKPVVDHIAQRTDSGKWIKAHTVEHPPLLKQMREAVWPSTGNDGNSKSSPQERALADNSMLFAYVTINAAIADWVRMAGGKPTRYPIPNLNQWARLHMSDPDRDDDWYVRMLHGWAYTIRHCSTNRSHSPSPVPARCAVPLSGAT